Protein AF-K7MBD9-F1 (afdb_monomer_lite)

InterPro domains:
  IPR041412 Xrn1, helical domain [PF17846] (1-64)

Organism: Glycine max (NCBI:txid3847)

Sequence (86 aa):
MNGYISLYGGEPCPPIFRSLIASMEDIMDNHVICAIYRLPDAHKHISRPPQGVKFLKKIVEIGDLKPEPVLWHEDSGRRHHSENGR

Foldseek 3Di:
DDFDKDADPDFQFDQWADDPDPPDDIDHRGPGGHIDTGHDDDDDDDPDDDPPDDDDPDPDDPVNDDPDDDDPVNPPDDDDDDDDDD

pLDDT: mean 86.97, std 14.73, range [36.53, 97.25]

Radius of gyration: 33.17 Å; chains: 1; bounding box: 51×55×88 Å

Secondary structure (DSSP, 8-state):
--SEEEE-SS-SS-SEE--SSTTSPPEES-----EEEEPPPP-----SPPTT--PPPP---GGGSPPPPPPTTT--SS-S-S----

Structure (mmCIF, N/CA/C/O backbone):
data_AF-K7MBD9-F1
#
_entry.id   AF-K7MBD9-F1
#
loop_
_atom_site.group_PDB
_atom_site.id
_atom_site.type_symbol
_atom_site.label_atom_id
_atom_site.label_alt_id
_atom_site.label_comp_id
_atom_site.label_asym_id
_atom_site.label_entity_id
_atom_site.label_seq_id
_atom_site.pdbx_PDB_ins_code
_atom_site.Cartn_x
_atom_site.Cartn_y
_atom_site.Cartn_z
_atom_site.occupancy
_atom_site.B_iso_or_equiv
_atom_site.auth_seq_id
_atom_site.auth_comp_id
_atom_site.auth_asym_id
_atom_site.auth_atom_id
_atom_site.pdbx_PDB_model_num
ATOM 1 N N . MET A 1 1 ? -4.329 -7.885 -3.203 1.00 83.12 1 MET A N 1
ATOM 2 C CA . MET A 1 1 ? -4.449 -6.750 -4.141 1.00 83.12 1 MET A CA 1
ATOM 3 C C . MET A 1 1 ? -5.812 -6.866 -4.805 1.00 83.12 1 MET A C 1
ATOM 5 O O . MET A 1 1 ? -6.114 -7.953 -5.273 1.00 83.12 1 MET A O 1
ATOM 9 N N . ASN A 1 2 ? -6.666 -5.841 -4.734 1.00 93.00 2 ASN A N 1
ATOM 10 C CA . ASN A 1 2 ? -8.020 -5.883 -5.304 1.0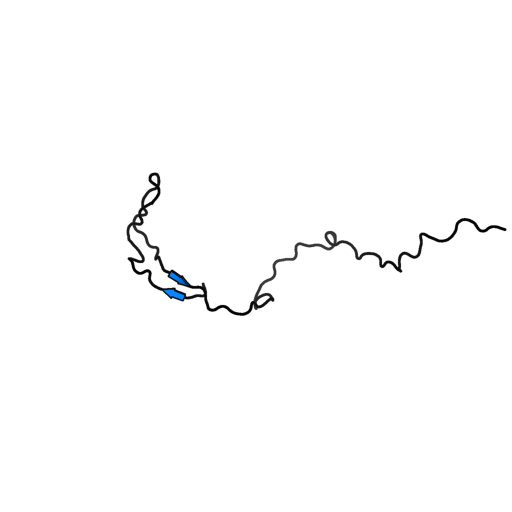0 93.00 2 ASN A CA 1
ATOM 11 C C . ASN A 1 2 ? -8.142 -4.789 -6.360 1.00 93.00 2 ASN A C 1
ATOM 13 O O . ASN A 1 2 ? -7.991 -3.622 -6.012 1.00 93.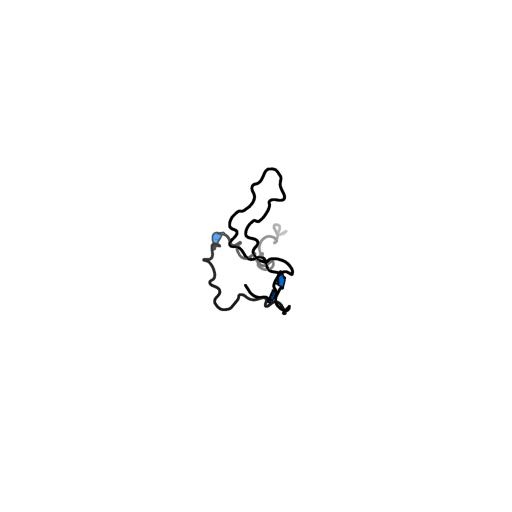00 2 ASN A O 1
ATOM 17 N N . GLY A 1 3 ? -8.394 -5.167 -7.606 1.00 94.94 3 GLY A N 1
ATOM 18 C CA . GLY A 1 3 ? -8.416 -4.276 -8.757 1.00 94.94 3 GLY A CA 1
ATOM 19 C C . GLY A 1 3 ? -8.338 -5.076 -10.052 1.00 94.94 3 GLY A C 1
ATOM 20 O O . GLY A 1 3 ? -8.518 -6.294 -10.053 1.00 94.94 3 GLY A O 1
ATOM 21 N N . TYR A 1 4 ? -8.039 -4.390 -11.145 1.00 96.44 4 TYR A N 1
ATOM 22 C CA . TYR A 1 4 ? -7.908 -4.986 -12.469 1.00 96.44 4 TYR A CA 1
ATOM 23 C C . TYR A 1 4 ? -6.468 -4.845 -12.962 1.00 96.44 4 TYR A C 1
ATOM 25 O O . TYR A 1 4 ? -5.822 -3.828 -12.708 1.00 96.44 4 TYR A O 1
ATOM 33 N N . ILE A 1 5 ? -5.974 -5.856 -13.674 1.00 94.81 5 ILE A N 1
ATOM 34 C CA . ILE A 1 5 ? -4.649 -5.854 -14.298 1.00 94.81 5 ILE A CA 1
ATOM 35 C C . ILE A 1 5 ? -4.845 -5.982 -15.804 1.00 94.81 5 ILE A C 1
ATOM 37 O O . ILE A 1 5 ? -5.612 -6.831 -16.257 1.00 94.81 5 ILE A O 1
ATOM 41 N N . SER A 1 6 ? -4.139 -5.164 -16.575 1.00 93.12 6 SER A N 1
ATOM 42 C CA . SER A 1 6 ? -4.033 -5.328 -18.021 1.00 93.12 6 SER A CA 1
ATOM 43 C C . SER A 1 6 ? -2.577 -5.304 -18.460 1.00 93.12 6 SER A C 1
ATOM 45 O O . SER A 1 6 ? -1.733 -4.653 -17.837 1.00 93.12 6 SER A O 1
ATOM 47 N N . LEU A 1 7 ? -2.291 -6.004 -19.557 1.00 88.62 7 LEU A N 1
ATOM 48 C CA . LEU A 1 7 ? -0.974 -5.959 -20.173 1.00 88.62 7 LEU A CA 1
ATOM 49 C C . LEU A 1 7 ? -0.658 -4.533 -20.624 1.00 88.62 7 LEU A C 1
ATOM 51 O O . LEU A 1 7 ? -1.521 -3.805 -21.122 1.00 88.62 7 LEU A O 1
ATOM 55 N N . TYR A 1 8 ? 0.592 -4.145 -20.418 1.00 79.88 8 TYR A N 1
ATOM 56 C CA . TYR A 1 8 ? 1.153 -2.958 -21.035 1.00 79.88 8 TYR A CA 1
ATOM 57 C C . TYR A 1 8 ? 1.313 -3.212 -22.544 1.00 79.88 8 TYR A C 1
ATOM 59 O O . TYR A 1 8 ? 1.567 -4.341 -22.949 1.00 79.88 8 TYR A O 1
ATOM 67 N N . GLY A 1 9 ? 1.148 -2.188 -23.387 1.00 81.38 9 GLY A N 1
ATOM 68 C CA . GLY A 1 9 ? 1.215 -2.343 -24.851 1.00 81.38 9 GLY A CA 1
ATOM 69 C C . GLY A 1 9 ? 2.606 -2.690 -25.410 1.00 81.38 9 GLY A C 1
ATOM 70 O O . GLY A 1 9 ? 2.724 -2.941 -26.605 1.00 81.38 9 GLY A O 1
ATOM 71 N N . GLY A 1 10 ? 3.645 -2.680 -24.569 1.00 84.31 10 GLY A N 1
ATOM 72 C CA . GLY A 1 10 ? 5.007 -3.117 -24.892 1.00 84.31 10 GLY A CA 1
ATOM 73 C C . GLY A 1 10 ? 5.362 -4.471 -24.270 1.00 84.31 10 GLY A C 1
ATOM 74 O O . GLY A 1 10 ? 4.489 -5.206 -23.819 1.00 84.31 10 GLY A O 1
ATOM 75 N N . GLU A 1 11 ? 6.655 -4.793 -24.214 1.00 86.88 11 GLU A N 1
ATOM 76 C CA . GLU A 1 11 ? 7.145 -6.003 -23.545 1.00 86.88 11 GLU A CA 1
ATOM 77 C C . GLU A 1 11 ? 6.932 -5.895 -22.019 1.00 86.88 11 GLU A C 1
ATOM 79 O O . GLU A 1 11 ? 7.498 -4.997 -21.391 1.00 86.88 11 GLU A O 1
ATOM 84 N N . PRO A 1 12 ? 6.121 -6.769 -21.390 1.00 88.75 12 PRO A N 1
ATOM 85 C CA . PRO A 1 12 ? 5.824 -6.668 -19.959 1.00 88.75 12 PRO A CA 1
ATOM 86 C C . PRO A 1 12 ? 7.018 -7.018 -19.069 1.00 88.75 12 PRO A C 1
ATOM 88 O O . PRO A 1 12 ? 7.071 -6.586 -17.927 1.00 88.75 12 PRO A O 1
ATOM 91 N N . CYS A 1 13 ? 7.963 -7.817 -19.555 1.00 92.06 13 CYS A N 1
ATOM 92 C CA . CYS A 1 13 ? 9.101 -8.296 -18.777 1.00 92.06 13 CYS A CA 1
ATOM 93 C C . CYS A 1 13 ? 10.359 -8.283 -19.652 1.00 92.06 13 CYS A C 1
ATOM 95 O O . CYS A 1 13 ? 10.816 -9.349 -20.062 1.00 92.06 13 CYS A O 1
ATOM 97 N N . PRO A 1 14 ? 10.896 -7.097 -19.993 1.00 92.06 14 PRO A N 1
ATOM 98 C CA . PRO A 1 14 ? 12.119 -7.030 -20.776 1.00 92.06 14 PRO A CA 1
ATOM 99 C C . PRO A 1 14 ? 13.254 -7.669 -19.968 1.00 92.06 14 PRO A C 1
ATOM 101 O O . PRO A 1 14 ? 13.372 -7.359 -18.780 1.00 92.06 14 PRO A O 1
ATOM 104 N N . PRO A 1 15 ? 14.097 -8.526 -20.569 1.00 93.62 15 PRO A N 1
ATOM 105 C CA . PRO A 1 15 ? 15.170 -9.224 -19.856 1.00 93.62 15 PRO A CA 1
ATOM 106 C C . PRO A 1 15 ? 16.267 -8.274 -19.356 1.00 93.62 15 PRO A C 1
ATOM 108 O O . PRO A 1 15 ? 16.973 -8.601 -18.405 1.00 93.62 15 PRO A O 1
ATOM 111 N N . ILE A 1 16 ? 16.401 -7.098 -19.982 1.00 95.31 16 ILE A N 1
ATOM 112 C CA . ILE A 1 16 ? 17.295 -6.020 -19.552 1.00 95.31 16 ILE A CA 1
ATOM 113 C C . ILE A 1 16 ? 16.454 -4.771 -19.296 1.00 95.31 16 ILE A C 1
ATOM 115 O O . ILE A 1 16 ? 15.824 -4.246 -20.218 1.00 95.31 16 ILE A O 1
ATOM 119 N N . PHE A 1 17 ? 16.479 -4.263 -18.065 1.00 93.31 17 PHE A N 1
ATOM 120 C CA . PHE A 1 17 ? 15.874 -2.979 -17.721 1.00 93.31 17 PHE A CA 1
ATOM 121 C C . PHE A 1 17 ? 16.972 -1.922 -17.605 1.00 93.31 17 PHE A C 1
ATOM 123 O O . PHE A 1 17 ? 17.779 -1.945 -16.676 1.00 93.31 17 PHE A O 1
ATOM 130 N N . ARG A 1 18 ? 17.008 -1.002 -18.573 1.00 93.69 18 ARG A N 1
ATOM 131 C CA . ARG A 1 18 ? 18.056 0.019 -18.647 1.00 93.69 18 ARG A CA 1
ATOM 132 C C . ARG A 1 18 ? 17.840 1.137 -17.638 1.00 93.69 18 ARG A C 1
ATOM 134 O O . ARG A 1 18 ? 16.739 1.683 -17.535 1.00 93.69 18 ARG A O 1
ATOM 141 N N . SER A 1 19 ? 18.905 1.515 -16.947 1.00 9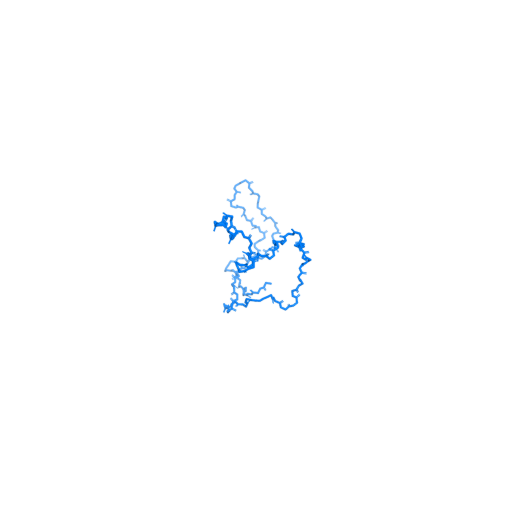4.62 19 SER A N 1
ATOM 142 C CA . SER A 1 19 ? 18.904 2.659 -16.050 1.00 94.62 19 SER A CA 1
ATOM 143 C C . SER A 1 19 ? 18.788 3.966 -16.838 1.00 94.62 19 SER A C 1
ATOM 145 O O . SER A 1 19 ? 19.462 4.184 -17.843 1.00 94.62 19 SER A O 1
ATOM 147 N N . LEU A 1 20 ? 17.944 4.877 -16.350 1.00 95.69 20 LEU A N 1
ATOM 148 C CA . LEU 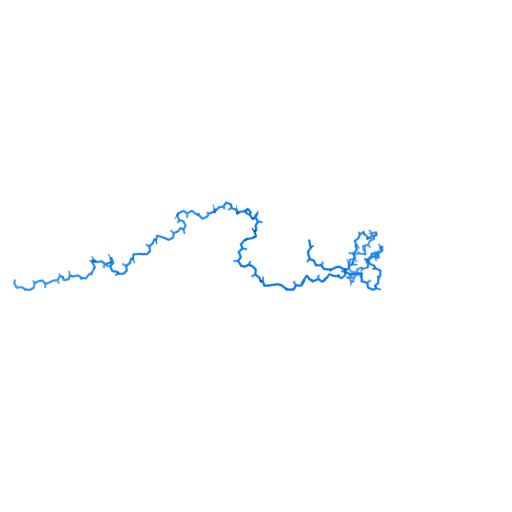A 1 20 ? 17.863 6.251 -16.861 1.00 95.69 20 LEU A CA 1
ATOM 149 C C . LEU A 1 20 ? 18.892 7.185 -16.200 1.00 95.69 20 LEU A C 1
ATOM 151 O O . LEU A 1 20 ? 19.009 8.348 -16.584 1.00 95.69 20 LEU A O 1
ATOM 155 N N . ILE A 1 21 ? 19.621 6.696 -15.195 1.00 96.25 21 ILE A N 1
ATOM 156 C CA . ILE A 1 21 ? 20.611 7.453 -14.432 1.00 96.25 21 ILE A CA 1
ATOM 157 C C . ILE A 1 21 ? 21.997 6.949 -14.830 1.00 96.25 21 ILE A C 1
ATOM 159 O O . ILE A 1 21 ? 22.320 5.785 -14.613 1.00 96.25 21 ILE A O 1
ATOM 163 N N . ALA A 1 22 ? 22.829 7.843 -15.370 1.00 91.81 22 ALA A N 1
ATOM 164 C CA . ALA A 1 22 ? 24.135 7.498 -15.941 1.00 91.81 22 ALA A CA 1
ATOM 165 C C . ALA A 1 22 ? 25.111 6.818 -14.959 1.00 91.81 22 ALA A C 1
ATOM 167 O O . ALA A 1 22 ? 26.017 6.114 -15.387 1.00 91.81 22 ALA A O 1
ATOM 168 N N . SER A 1 23 ? 24.943 7.029 -13.652 1.00 94.44 23 SER A N 1
ATOM 169 C CA . SER A 1 23 ? 25.775 6.430 -12.603 1.00 94.44 23 SER A CA 1
ATOM 170 C C . SER A 1 23 ? 25.209 5.129 -12.028 1.00 94.44 23 SER A C 1
ATOM 172 O O . SER A 1 23 ? 25.688 4.681 -10.989 1.00 94.44 23 SER A O 1
ATOM 174 N N . MET A 1 24 ? 24.153 4.571 -12.621 1.00 96.56 24 MET A N 1
ATOM 175 C CA . MET A 1 24 ? 23.479 3.382 -12.109 1.00 96.56 24 MET A CA 1
ATOM 176 C C . MET A 1 24 ? 23.422 2.293 -13.174 1.00 96.56 24 MET A C 1
ATOM 178 O O . MET A 1 24 ? 23.173 2.575 -14.343 1.00 96.56 24 MET A O 1
ATOM 182 N N . GLU A 1 25 ? 23.684 1.062 -12.743 1.00 96.75 25 GLU A N 1
ATOM 183 C CA . GLU A 1 25 ? 23.758 -0.113 -13.605 1.00 96.75 25 GLU A CA 1
ATOM 184 C C . GLU A 1 25 ? 22.380 -0.535 -14.124 1.00 96.75 25 GLU A C 1
ATOM 186 O O . GLU A 1 25 ? 21.349 -0.330 -13.475 1.00 96.75 25 GLU A O 1
ATOM 191 N N . ASP A 1 26 ? 22.388 -1.153 -15.301 1.00 96.44 26 ASP A N 1
ATOM 192 C CA . ASP A 1 26 ? 21.215 -1.800 -15.871 1.00 96.44 26 ASP A CA 1
ATOM 193 C C . ASP A 1 26 ? 20.881 -3.074 -15.084 1.00 96.44 26 ASP A C 1
ATOM 195 O O . ASP A 1 26 ? 21.764 -3.803 -14.629 1.00 96.44 26 ASP A O 1
ATOM 199 N N . ILE A 1 27 ? 19.591 -3.383 -14.959 1.00 95.38 27 ILE A N 1
ATOM 200 C CA . ILE A 1 27 ? 19.152 -4.650 -14.376 1.00 95.38 27 ILE A CA 1
ATOM 201 C C . ILE A 1 27 ? 19.227 -5.710 -15.469 1.00 95.38 27 ILE A C 1
ATOM 203 O O . ILE A 1 27 ? 18.499 -5.643 -16.462 1.00 95.38 27 ILE A O 1
ATOM 207 N N . MET A 1 28 ? 20.089 -6.697 -15.253 1.00 96.56 28 MET A N 1
ATOM 208 C CA . MET A 1 28 ? 20.195 -7.897 -16.077 1.00 96.56 28 MET A CA 1
ATOM 209 C C . MET A 1 28 ? 19.290 -8.997 -15.513 1.00 96.56 28 MET A C 1
ATOM 211 O O . MET A 1 28 ? 19.144 -9.097 -14.297 1.00 96.56 28 MET A O 1
ATOM 215 N N . ASP A 1 29 ? 18.724 -9.832 -16.385 1.00 95.31 29 ASP A N 1
ATOM 216 C CA . ASP A 1 29 ? 17.876 -10.977 -16.013 1.00 95.31 29 ASP A CA 1
ATOM 217 C C . ASP A 1 29 ? 16.656 -10.579 -15.159 1.00 95.31 29 ASP A C 1
ATOM 219 O O . ASP A 1 29 ? 16.407 -11.073 -14.057 1.00 95.31 29 ASP A O 1
ATOM 223 N N . ASN A 1 30 ? 15.901 -9.597 -15.654 1.00 94.44 30 ASN A N 1
ATOM 224 C CA . ASN A 1 30 ? 14.712 -9.117 -14.964 1.00 94.44 30 ASN A CA 1
ATOM 225 C C . ASN A 1 30 ? 13.601 -10.187 -14.938 1.00 94.44 30 ASN A C 1
ATOM 227 O O . ASN A 1 30 ? 13.066 -10.580 -15.972 1.00 94.44 30 ASN A O 1
ATOM 231 N N . HIS A 1 31 ? 13.193 -10.572 -13.727 1.00 94.44 31 HIS A N 1
ATOM 232 C CA . HIS A 1 31 ? 12.108 -11.524 -13.460 1.00 94.44 31 HIS A CA 1
ATOM 233 C C . HIS A 1 31 ? 10.794 -10.861 -13.009 1.00 94.44 31 HIS A C 1
ATOM 235 O O . HIS A 1 31 ? 9.896 -11.531 -12.492 1.00 94.44 31 HIS A O 1
ATOM 241 N N . VAL A 1 32 ? 10.673 -9.538 -13.160 1.00 92.56 32 VAL A N 1
ATOM 242 C CA . VAL A 1 32 ? 9.498 -8.768 -12.738 1.00 92.56 32 VAL A CA 1
ATOM 243 C C . VAL A 1 32 ? 8.681 -8.318 -13.946 1.00 92.56 32 VAL A C 1
ATOM 245 O O . VAL A 1 32 ? 9.197 -7.709 -14.883 1.00 92.56 32 VAL A O 1
ATOM 248 N N . ILE A 1 33 ? 7.371 -8.570 -13.878 1.00 91.62 33 ILE A N 1
ATOM 249 C CA . ILE A 1 33 ? 6.397 -8.163 -14.893 1.00 91.62 33 ILE A CA 1
ATOM 250 C C . ILE A 1 33 ? 5.860 -6.762 -14.577 1.00 91.62 33 ILE A C 1
ATOM 252 O O . ILE A 1 33 ? 5.333 -6.501 -13.494 1.00 91.62 33 ILE A O 1
ATOM 256 N N . CYS A 1 34 ? 5.928 -5.882 -15.567 1.00 90.94 34 CYS A N 1
ATOM 257 C CA . CYS A 1 34 ? 5.253 -4.599 -15.627 1.00 90.94 34 CYS A CA 1
ATOM 258 C C . CYS A 1 34 ? 3.834 -4.771 -16.184 1.00 90.94 34 CYS A C 1
ATOM 260 O O . CYS A 1 34 ? 3.621 -5.363 -17.244 1.00 90.94 34 CYS A O 1
ATOM 262 N N . ALA A 1 35 ? 2.848 -4.226 -15.477 1.00 93.44 35 ALA A N 1
ATOM 263 C CA . ALA A 1 35 ? 1.457 -4.241 -15.903 1.00 93.44 35 ALA A CA 1
ATOM 264 C C . ALA A 1 35 ? 0.746 -2.953 -15.482 1.00 93.44 35 ALA A C 1
ATOM 266 O O . ALA A 1 35 ? 1.154 -2.273 -14.538 1.00 93.44 35 ALA A O 1
ATOM 267 N N . ILE A 1 36 ? -0.348 -2.633 -16.169 1.00 94.94 36 ILE A N 1
ATOM 268 C CA . ILE A 1 36 ? -1.204 -1.506 -15.804 1.00 94.94 36 ILE A CA 1
ATOM 269 C C . ILE A 1 36 ? -2.182 -1.992 -14.739 1.00 94.94 36 ILE A C 1
ATOM 271 O O . ILE A 1 36 ? -2.927 -2.950 -14.956 1.00 94.94 36 ILE A O 1
ATOM 275 N N . TYR A 1 37 ? -2.191 -1.315 -13.593 1.00 95.44 37 TYR A N 1
ATOM 276 C CA . TYR A 1 37 ? -3.113 -1.598 -12.502 1.00 95.44 37 TYR A CA 1
ATOM 277 C C . TYR A 1 37 ? -4.218 -0.545 -12.431 1.00 95.44 37 TYR A C 1
ATOM 279 O O . TYR A 1 37 ? -3.944 0.653 -12.344 1.00 95.44 37 TYR A O 1
ATOM 287 N N . ARG A 1 38 ? -5.474 -0.997 -12.416 1.00 96.06 38 ARG A N 1
ATOM 288 C CA . ARG A 1 38 ? -6.649 -0.145 -12.213 1.00 96.06 38 ARG A CA 1
ATOM 289 C C . ARG A 1 38 ? -7.297 -0.466 -10.874 1.00 96.06 38 ARG A C 1
ATOM 291 O O . ARG A 1 38 ? -7.513 -1.632 -10.542 1.00 96.06 38 ARG A O 1
ATOM 298 N N . LEU A 1 39 ? -7.651 0.581 -10.134 1.00 96.25 39 LEU A N 1
ATOM 299 C CA . LEU A 1 39 ? -8.425 0.458 -8.902 1.00 96.25 39 LEU A CA 1
ATOM 300 C C . LEU A 1 39 ? -9.772 -0.247 -9.163 1.00 96.25 39 LEU A C 1
ATOM 302 O O . LEU A 1 39 ? -10.304 -0.166 -10.276 1.00 96.25 39 LEU A O 1
ATOM 306 N N . PRO A 1 40 ? -10.313 -0.960 -8.162 1.00 96.38 40 PRO A N 1
ATOM 307 C CA . PRO A 1 40 ? -11.641 -1.541 -8.257 1.00 96.38 40 PRO A CA 1
ATOM 308 C C . PRO A 1 40 ? -12.683 -0.420 -8.298 1.00 96.38 40 PRO A C 1
ATOM 310 O O . PRO A 1 40 ? -12.387 0.735 -7.978 1.00 96.38 40 PRO A O 1
ATOM 313 N N . ASP A 1 41 ? -13.908 -0.771 -8.671 1.00 95.81 41 ASP A N 1
ATOM 314 C CA . ASP A 1 41 ? -14.991 0.202 -8.746 1.00 95.81 41 ASP A CA 1
ATOM 315 C C . ASP A 1 41 ? -15.219 0.873 -7.385 1.00 95.81 41 ASP A C 1
ATOM 317 O O . ASP A 1 41 ? -15.170 0.242 -6.320 1.00 95.81 41 ASP A O 1
ATOM 321 N N . ALA A 1 42 ? -15.426 2.190 -7.422 1.00 95.56 42 ALA A N 1
ATOM 322 C CA . ALA A 1 42 ? -15.616 2.973 -6.215 1.00 95.56 42 ALA A CA 1
ATOM 323 C C . ALA A 1 42 ? -16.886 2.515 -5.485 1.00 95.56 42 ALA A C 1
ATOM 325 O O . ALA A 1 42 ? -17.944 2.334 -6.085 1.00 95.56 42 ALA A O 1
ATOM 326 N N . HIS A 1 43 ? -16.788 2.374 -4.166 1.00 94.50 43 HIS A N 1
ATOM 327 C CA . HIS A 1 43 ? -17.925 2.073 -3.306 1.00 94.50 43 HIS A CA 1
ATOM 328 C C . HIS A 1 43 ? -17.946 3.031 -2.118 1.00 94.50 43 HIS A C 1
ATOM 330 O O . HIS A 1 43 ? -16.936 3.639 -1.755 1.00 94.50 43 HIS A O 1
ATOM 336 N N . LYS A 1 44 ? -19.118 3.169 -1.498 1.00 97.25 44 LYS A N 1
ATOM 337 C CA . LYS A 1 44 ? -19.277 3.993 -0.300 1.00 97.25 44 LYS A CA 1
ATOM 338 C C . LYS A 1 44 ? -18.405 3.440 0.829 1.00 97.25 44 LYS A C 1
ATOM 340 O O . LYS A 1 44 ? -18.540 2.274 1.193 1.00 97.25 44 LYS A O 1
ATOM 345 N N . HIS A 1 45 ? -17.560 4.294 1.407 1.00 95.81 45 HIS A N 1
ATOM 346 C CA . HIS A 1 45 ? -16.693 3.916 2.519 1.00 95.81 45 HIS A CA 1
ATOM 347 C C . HIS A 1 45 ? -17.502 3.377 3.707 1.00 95.81 45 HIS A C 1
ATOM 349 O O . HIS A 1 45 ? -18.473 3.993 4.158 1.00 95.81 45 HIS A O 1
ATOM 355 N N . ILE A 1 46 ? -17.066 2.240 4.240 1.00 96.19 46 ILE A N 1
ATOM 356 C CA . ILE A 1 46 ? -17.653 1.606 5.417 1.00 96.19 46 ILE A CA 1
ATOM 357 C C . ILE A 1 46 ? -16.866 2.089 6.639 1.00 96.19 46 ILE A C 1
ATOM 359 O O . ILE A 1 46 ? -15.787 1.586 6.932 1.00 96.19 46 ILE A O 1
ATOM 363 N N . SER A 1 47 ? -17.397 3.075 7.364 1.00 96.94 47 SER A N 1
ATOM 364 C CA . SER A 1 47 ? -16.750 3.688 8.537 1.00 96.94 47 SER A CA 1
ATOM 365 C C . SER A 1 47 ? -16.872 2.834 9.804 1.00 96.94 47 SER A C 1
ATOM 367 O O . SER A 1 47 ? -17.374 3.283 10.833 1.00 96.94 47 SER A O 1
ATOM 369 N N . ARG A 1 48 ? -16.445 1.575 9.723 1.00 96.19 48 ARG A N 1
ATOM 370 C CA . ARG A 1 48 ? -16.293 0.677 10.870 1.00 96.19 48 ARG A CA 1
ATOM 371 C C . ARG A 1 48 ? -15.134 -0.289 10.621 1.00 96.19 48 ARG A C 1
ATOM 373 O O . ARG A 1 48 ? -14.828 -0.565 9.461 1.00 96.19 48 ARG A O 1
ATOM 380 N N . PRO A 1 49 ? -14.512 -0.831 11.678 1.00 96.62 49 PRO A N 1
ATOM 381 C CA . PRO A 1 49 ? -13.454 -1.814 11.510 1.00 96.62 49 PRO A CA 1
ATOM 382 C C . PRO A 1 49 ? -13.944 -3.050 10.726 1.00 96.62 49 PRO A C 1
ATOM 384 O O . PRO A 1 49 ? -15.082 -3.485 10.942 1.00 96.62 49 PRO A O 1
ATOM 387 N N . PRO A 1 50 ? -13.125 -3.620 9.818 1.00 95.50 50 PRO A N 1
ATOM 388 C CA . PRO A 1 50 ? -13.492 -4.822 9.075 1.00 95.50 50 PRO A CA 1
ATOM 389 C C . PRO A 1 50 ? -13.760 -6.020 9.989 1.00 95.50 50 PRO A C 1
ATOM 391 O O . PRO A 1 50 ? -13.202 -6.136 11.084 1.00 95.50 50 PRO A O 1
ATOM 394 N N . GLN A 1 51 ? -14.584 -6.953 9.515 1.00 96.62 51 GLN A N 1
ATOM 395 C CA . GLN A 1 51 ? -14.802 -8.214 10.216 1.00 96.62 51 GLN A CA 1
ATOM 396 C C . GLN A 1 51 ? -13.474 -8.970 10.367 1.00 96.62 51 GLN A C 1
ATOM 398 O O . GLN A 1 51 ? -12.699 -9.077 9.421 1.00 96.62 51 GLN A O 1
ATOM 403 N N . GLY A 1 52 ? -13.215 -9.495 11.566 1.00 96.12 52 GLY A N 1
ATOM 404 C CA . GLY A 1 52 ? -11.987 -10.238 11.862 1.00 96.12 52 GLY A CA 1
ATOM 405 C C . GLY A 1 52 ? -10.776 -9.368 12.207 1.00 96.12 52 GLY A C 1
ATOM 406 O O . GLY A 1 52 ? -9.696 -9.915 12.434 1.00 96.12 52 GLY A O 1
ATOM 407 N N . VAL A 1 53 ? -10.932 -8.039 12.291 1.00 96.69 53 VAL A N 1
ATOM 408 C CA . VAL A 1 53 ? -9.862 -7.175 12.802 1.00 96.69 53 VAL A CA 1
ATOM 409 C C . VAL A 1 53 ? -9.473 -7.606 14.222 1.00 96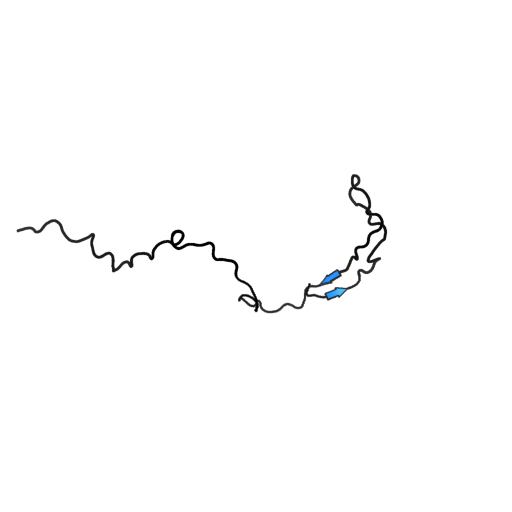.69 53 VAL A C 1
ATOM 411 O O . VAL A 1 53 ? -10.322 -7.790 15.096 1.00 96.69 53 VAL A O 1
ATOM 414 N N . LYS A 1 54 ? -8.171 -7.775 14.459 1.00 96.56 54 LYS A N 1
ATOM 415 C CA . LYS A 1 54 ? -7.618 -8.004 15.796 1.00 96.56 54 LYS A CA 1
ATOM 416 C C . LYS A 1 54 ? -7.147 -6.664 16.341 1.00 96.56 54 LYS A C 1
ATOM 418 O O . LYS A 1 54 ? -6.194 -6.092 15.818 1.00 96.56 54 LYS A O 1
ATOM 423 N N . PHE A 1 55 ? -7.823 -6.156 17.367 1.00 94.69 55 PHE A N 1
ATOM 424 C CA . PHE A 1 55 ? -7.382 -4.934 18.032 1.00 94.69 55 PHE A CA 1
ATOM 425 C C . PHE A 1 55 ? -6.077 -5.188 18.783 1.00 94.69 55 PHE A C 1
ATOM 427 O O . PHE A 1 55 ? -5.928 -6.200 19.470 1.00 94.69 55 PHE A O 1
ATOM 434 N N . LEU A 1 56 ? -5.134 -4.258 18.641 1.00 95.19 56 LEU A N 1
ATOM 435 C CA . LEU A 1 56 ? -3.890 -4.277 19.400 1.00 95.19 56 LEU A CA 1
ATOM 436 C C . LEU A 1 56 ? -4.173 -4.078 20.894 1.00 95.19 56 LEU A C 1
ATOM 438 O O . LEU A 1 56 ? -5.214 -3.539 21.285 1.00 95.19 56 LEU A O 1
ATOM 442 N N . LYS A 1 57 ? -3.224 -4.501 21.734 1.00 95.56 57 LYS A N 1
ATOM 443 C CA . LYS A 1 57 ? -3.288 -4.264 23.179 1.00 95.56 57 LYS A CA 1
ATOM 444 C C . LYS A 1 57 ? -3.412 -2.759 23.434 1.00 95.56 57 LYS A C 1
ATOM 446 O O . LYS A 1 57 ? -2.621 -1.978 22.909 1.00 95.56 57 LYS A O 1
ATOM 451 N N . LYS A 1 58 ? -4.397 -2.363 24.247 1.00 94.00 58 LYS A N 1
ATOM 452 C CA . LYS A 1 58 ? -4.526 -0.974 24.700 1.00 94.00 58 LYS A CA 1
ATOM 453 C C . LYS A 1 58 ? -3.279 -0.597 25.498 1.00 94.00 58 LYS A C 1
ATOM 455 O O . LYS A 1 58 ? -2.914 -1.314 26.427 1.00 94.00 58 LYS A O 1
ATOM 460 N N . ILE A 1 59 ? -2.647 0.500 25.096 1.00 95.75 59 ILE A N 1
ATOM 461 C CA . ILE A 1 59 ? -1.475 1.072 25.773 1.00 95.75 59 ILE A CA 1
ATOM 462 C C . ILE A 1 59 ? -1.850 2.200 26.735 1.00 95.75 59 ILE A C 1
ATOM 464 O O . ILE A 1 59 ? -1.054 2.529 27.595 1.00 95.75 59 ILE A O 1
ATOM 468 N N . VAL A 1 60 ? -3.045 2.778 26.568 1.00 94.25 60 VAL A N 1
ATOM 469 C CA . VAL A 1 60 ? -3.563 3.843 27.430 1.00 94.25 60 VAL A CA 1
ATOM 470 C C . VAL A 1 60 ? -4.012 3.226 28.747 1.00 94.25 60 VAL A C 1
ATOM 472 O O . VAL A 1 60 ? -4.896 2.359 28.758 1.00 94.25 60 VAL A O 1
ATOM 475 N N . GLU A 1 61 ? -3.405 3.684 29.833 1.00 94.88 61 GLU A N 1
ATOM 476 C CA . GLU A 1 61 ? -3.722 3.307 31.203 1.00 94.88 61 GLU A CA 1
ATOM 477 C C . GLU A 1 61 ? -4.625 4.352 31.870 1.00 94.88 61 GLU A C 1
ATOM 479 O O . GLU A 1 61 ? -4.851 5.445 31.358 1.00 94.88 61 GLU A O 1
ATOM 484 N N . ILE A 1 62 ? -5.163 4.021 33.045 1.00 90.62 62 ILE A N 1
ATOM 485 C CA . ILE A 1 62 ? -6.041 4.927 33.804 1.00 90.62 62 ILE A CA 1
ATOM 486 C C . ILE A 1 62 ? -5.306 6.220 34.190 1.00 90.62 62 ILE A C 1
ATOM 488 O O . ILE A 1 62 ? -5.922 7.280 34.205 1.00 90.62 62 ILE A O 1
ATOM 492 N N . GLY A 1 63 ? -3.996 6.148 34.453 1.00 92.06 63 GLY A N 1
ATOM 493 C CA . GLY A 1 63 ? -3.171 7.320 34.766 1.00 92.06 63 GLY A CA 1
ATOM 494 C C . GLY A 1 63 ? -3.000 8.299 33.600 1.00 92.06 63 GLY A C 1
ATOM 495 O O . GLY A 1 63 ? -2.729 9.473 33.837 1.00 92.06 63 GLY A O 1
ATOM 496 N N . ASP A 1 64 ? -3.210 7.845 32.361 1.00 94.25 64 ASP A N 1
ATOM 497 C CA . ASP A 1 64 ? -3.161 8.696 31.166 1.00 94.25 64 ASP A CA 1
ATOM 498 C C . ASP A 1 64 ? -4.477 9.457 30.944 1.00 94.25 64 ASP A C 1
ATOM 500 O O . ASP A 1 64 ? -4.551 10.384 30.131 1.00 94.25 64 ASP A O 1
ATOM 504 N N . LEU A 1 65 ? -5.546 9.053 31.637 1.00 92.50 65 LEU A N 1
ATOM 505 C CA . LEU A 1 65 ? -6.858 9.665 31.513 1.00 92.50 65 LEU A CA 1
ATOM 506 C C . LEU A 1 65 ? -6.961 10.855 32.465 1.00 92.50 65 LEU A C 1
ATOM 508 O O . LEU A 1 65 ? -6.723 10.750 33.668 1.00 92.50 65 LEU A O 1
ATOM 512 N N . LYS A 1 66 ? -7.391 12.002 31.933 1.00 89.88 66 LYS A N 1
ATOM 513 C CA . LYS A 1 66 ? -7.816 13.117 32.779 1.00 89.88 66 LYS A CA 1
ATOM 514 C C . LYS A 1 66 ? -9.025 12.653 33.611 1.00 89.88 66 LYS A C 1
ATOM 516 O O . LYS A 1 66 ? -9.943 12.077 33.023 1.00 89.88 66 LYS A O 1
ATOM 521 N N . PRO A 1 67 ? -9.063 12.917 34.931 1.00 86.50 67 PRO A N 1
ATOM 522 C CA . PRO A 1 67 ? -10.255 12.645 35.724 1.00 86.50 67 PRO A CA 1
ATOM 523 C C . PRO A 1 67 ? -11.455 13.408 35.157 1.00 86.50 67 PRO A C 1
ATOM 525 O O . PRO A 1 67 ? -11.291 14.458 34.521 1.00 86.50 67 PRO A O 1
ATOM 528 N N . GLU A 1 68 ? -12.657 12.879 35.387 1.00 85.06 68 GLU A N 1
ATOM 529 C CA . GLU A 1 68 ? -13.879 13.554 34.959 1.00 85.06 68 GLU A CA 1
ATOM 530 C C . GLU A 1 68 ? -13.906 14.987 35.514 1.00 85.06 68 GLU A C 1
ATOM 532 O O . GLU A 1 68 ? -13.601 15.209 36.692 1.00 85.06 68 GLU A O 1
ATOM 537 N N . PRO A 1 69 ? -14.182 15.992 34.664 1.00 83.44 69 PRO A N 1
ATOM 538 C CA . PRO A 1 69 ? -14.257 17.366 35.122 1.00 83.44 69 PRO A CA 1
ATOM 539 C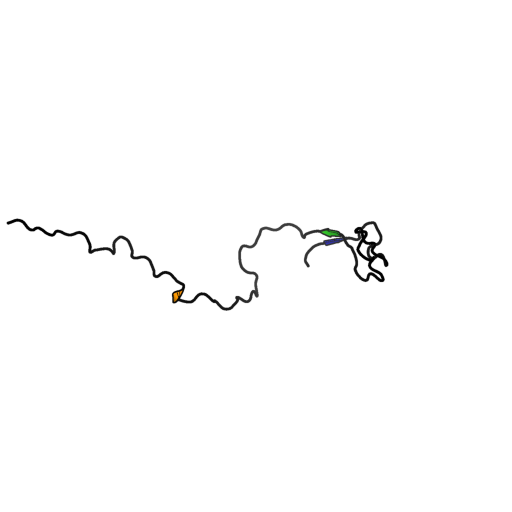 C . PRO A 1 69 ? -15.428 17.514 36.096 1.00 83.44 69 PRO A C 1
ATOM 541 O O . PRO A 1 69 ? -16.520 17.020 35.829 1.00 83.44 69 PRO A O 1
ATOM 544 N N . VAL A 1 70 ? -15.205 18.242 37.194 1.00 85.50 70 VAL A N 1
ATOM 545 C CA . VAL A 1 70 ? -16.269 18.597 38.143 1.00 85.50 70 VAL A CA 1
ATOM 546 C C . VAL A 1 70 ? -17.370 19.352 37.401 1.00 85.50 70 VAL A C 1
ATOM 548 O O . VAL A 1 70 ? -17.091 20.290 36.643 1.00 85.50 70 VAL A O 1
ATOM 551 N N . LEU A 1 71 ? -18.622 18.941 37.606 1.00 82.44 71 LEU A N 1
ATOM 552 C CA . LEU A 1 71 ? -19.768 19.622 37.022 1.00 82.44 71 LEU A CA 1
ATOM 553 C C . LEU A 1 71 ? -19.909 21.011 37.657 1.00 82.44 71 LEU A C 1
ATOM 555 O O . LEU A 1 71 ? -19.791 21.180 38.865 1.00 82.44 71 LEU A O 1
ATOM 559 N N . TRP A 1 72 ? -20.202 22.028 36.847 1.00 80.75 72 TRP A N 1
ATOM 560 C CA . TRP A 1 72 ? -20.253 23.434 37.281 1.00 80.75 72 TRP A CA 1
ATOM 561 C C . TRP A 1 72 ? -21.236 23.726 38.432 1.00 80.75 72 TRP A C 1
ATOM 563 O O . TRP A 1 72 ? -21.115 24.758 39.084 1.00 80.75 72 TRP A O 1
ATOM 573 N N . HIS A 1 73 ? -22.215 22.851 38.674 1.00 80.38 73 HIS A N 1
ATOM 574 C CA . HIS A 1 73 ? -23.197 22.975 39.758 1.00 80.38 73 HIS A CA 1
ATOM 575 C C . HIS A 1 73 ? -22.811 22.198 41.028 1.00 80.38 73 HIS A C 1
ATOM 577 O O . HIS A 1 73 ? -23.465 22.354 42.055 1.00 80.38 73 HIS A O 1
ATOM 583 N N . GLU A 1 74 ? -21.755 21.388 40.972 1.00 75.06 74 GLU A N 1
ATOM 584 C CA . GLU A 1 74 ? -21.182 20.662 42.111 1.00 75.06 74 GLU A CA 1
ATOM 585 C C . GLU A 1 74 ? -20.018 21.440 42.758 1.00 75.06 74 GLU A C 1
ATOM 587 O O . GLU A 1 74 ? -19.557 21.081 43.840 1.00 75.06 74 GLU A O 1
ATOM 592 N N . ASP A 1 75 ? -19.584 22.558 42.152 1.00 68.00 75 ASP A N 1
ATOM 593 C CA . ASP A 1 75 ? -18.675 23.548 42.758 1.00 68.00 75 ASP A CA 1
ATOM 594 C C . ASP A 1 75 ? -19.421 24.439 43.774 1.00 68.00 75 ASP A C 1
ATOM 596 O O . ASP A 1 75 ? -19.481 25.669 43.693 1.00 68.00 75 ASP A O 1
ATOM 600 N N . SER A 1 76 ? -20.077 23.804 44.742 1.00 63.34 76 SER A N 1
ATOM 601 C CA . SER A 1 76 ? -20.847 24.468 45.791 1.00 63.34 76 SER A CA 1
ATOM 602 C C . SER A 1 76 ? -19.952 24.812 46.985 1.00 63.34 76 SER A C 1
ATOM 604 O O . SER A 1 76 ? -20.084 24.199 48.044 1.00 63.34 76 SER A O 1
ATOM 606 N N . GLY A 1 77 ? -19.017 25.765 46.850 1.00 60.84 77 GLY A N 1
ATOM 607 C CA . GLY A 1 77 ? -18.153 26.054 48.007 1.00 60.84 77 GLY A CA 1
ATOM 608 C C . GLY A 1 77 ? -17.288 27.310 48.088 1.00 60.84 77 GLY A C 1
ATOM 609 O O . GLY A 1 77 ? -16.768 27.555 49.172 1.00 60.84 77 GLY A O 1
ATOM 610 N N . ARG A 1 78 ? -17.105 28.137 47.046 1.00 57.53 78 ARG A N 1
ATOM 611 C CA . ARG A 1 78 ? -16.175 29.296 47.150 1.00 57.53 78 ARG A CA 1
ATOM 612 C C . ARG A 1 78 ? -16.783 30.691 47.153 1.00 57.53 78 ARG A C 1
ATOM 614 O O . ARG A 1 78 ? -16.044 31.670 47.068 1.00 57.53 78 ARG A O 1
ATOM 621 N N . ARG A 1 79 ? -18.102 30.818 47.294 1.00 59.62 79 ARG A N 1
ATOM 622 C CA . ARG A 1 79 ? -18.749 32.127 47.463 1.00 59.62 79 ARG A CA 1
ATOM 623 C C . ARG A 1 79 ? -19.934 32.045 48.414 1.00 59.62 79 ARG A C 1
ATOM 625 O O . ARG A 1 79 ? -21.048 31.967 47.934 1.00 59.62 79 ARG A O 1
ATOM 632 N N . HIS A 1 80 ? -19.710 32.099 49.725 1.00 49.75 80 HIS A N 1
ATOM 633 C CA . HIS A 1 80 ? -20.688 32.713 50.631 1.00 49.75 80 HIS A CA 1
ATOM 634 C C . HIS A 1 80 ? -19.975 33.376 51.832 1.00 49.75 80 HIS A C 1
ATOM 636 O O . HIS A 1 80 ? -19.468 32.705 52.720 1.00 49.75 80 HIS A O 1
ATOM 642 N N . HIS A 1 81 ? -19.947 34.714 51.785 1.00 54.72 81 HIS A N 1
ATOM 643 C CA . HIS A 1 81 ? -20.089 35.684 52.884 1.00 54.72 81 HIS A CA 1
ATOM 644 C C . HIS A 1 81 ? -19.227 35.551 54.155 1.00 54.72 81 HIS A C 1
ATOM 646 O O . HIS A 1 81 ? -19.681 35.053 55.181 1.00 54.72 81 HIS A O 1
ATOM 652 N N . SER A 1 82 ? -18.052 36.186 54.140 1.00 51.56 82 SER A N 1
ATOM 653 C CA . SER A 1 82 ? -17.471 36.782 55.350 1.00 51.56 82 SER A CA 1
ATOM 654 C C . SER A 1 82 ? -17.984 38.218 55.479 1.00 51.56 82 SER A C 1
ATOM 656 O O . SER A 1 82 ? -17.478 39.084 54.781 1.00 51.56 82 SER A O 1
ATOM 658 N N . GLU A 1 83 ? -19.025 38.426 56.288 1.00 46.38 83 GLU A N 1
ATOM 659 C CA . GLU A 1 83 ? -19.321 39.621 57.114 1.00 46.38 83 GLU A CA 1
ATOM 660 C C . GLU A 1 83 ? -20.822 39.651 57.430 1.00 46.38 83 GLU A C 1
ATOM 662 O O . GLU A 1 83 ? -21.629 40.272 56.739 1.00 46.38 83 GLU A O 1
ATOM 667 N N . ASN A 1 84 ? -21.206 38.956 58.504 1.00 42.88 84 ASN A N 1
ATOM 668 C CA . ASN A 1 84 ? -22.453 39.254 59.198 1.00 42.88 84 ASN A CA 1
ATOM 669 C C . ASN A 1 84 ? -22.243 40.544 59.996 1.00 42.88 84 ASN A C 1
ATOM 671 O O . ASN A 1 84 ? -21.547 40.548 61.010 1.00 42.88 84 ASN A O 1
ATOM 675 N N . GLY A 1 85 ? -22.852 41.630 59.524 1.00 47.94 85 GLY A N 1
ATOM 676 C CA . GLY A 1 85 ? -23.085 42.828 60.315 1.00 47.94 85 GLY A CA 1
ATOM 677 C C . GLY A 1 85 ? -24.308 42.664 61.217 1.00 47.94 85 GLY A C 1
ATOM 678 O O . GLY A 1 85 ? -25.402 42.420 60.708 1.00 47.94 85 GLY A O 1
ATOM 679 N N . ARG A 1 86 ? -24.085 42.860 62.522 1.00 36.53 86 ARG A N 1
ATOM 680 C CA . ARG A 1 86 ? -24.963 43.356 63.607 1.00 36.53 86 ARG A CA 1
ATOM 681 C C . ARG A 1 86 ? -24.786 42.570 64.896 1.00 36.53 86 ARG A C 1
ATOM 683 O O . ARG A 1 86 ? -25.011 41.344 64.878 1.00 36.53 86 ARG A O 1
#